Protein AF-A0A948GRE4-F1 (afdb_monomer)

Sequence (139 aa):
MTEAERLQQLFKDINRAKFARDTAFPGGQSMIYQHITGRKPISPECADAYCSGLNITLDQLSPRLAEIATKLANHLPRAYANGGTVTVLQARAPNAIDPVVQQITDAATVMNETGRARLLERAEQLREQYPLRVKNHSN

Mean predicted aligned error: 16.75 Å

Solvent-accessible surface area (backbone atoms only — not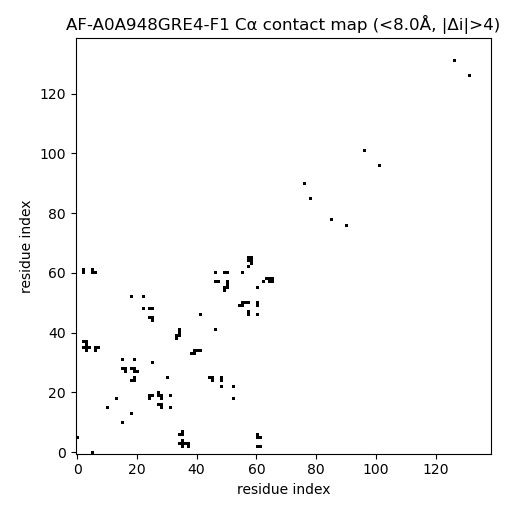 comparable to full-atom values): 8431 Å² total; per-residue (Å²): 136,55,54,23,60,42,46,46,62,70,44,68,89,47,60,53,66,56,49,20,59,78,53,66,30,75,74,33,43,66,40,53,50,32,33,42,69,58,77,41,84,82,46,73,71,50,48,50,42,48,23,68,65,68,72,47,54,55,52,75,55,30,54,68,58,36,53,51,52,56,58,50,54,73,74,44,79,85,73,75,88,63,88,89,66,92,72,87,70,77,85,71,65,100,81,68,75,50,72,67,58,52,52,51,54,52,50,53,50,52,54,51,50,52,51,49,50,53,52,50,53,52,52,50,54,49,47,69,76,51,64,80,79,77,78,77,78,82,127

pLDDT: mean 76.69, std 20.14, range [38.0, 97.25]

Foldseek 3Di:
DDLLVLLCVLCVPPDQQVLCVVLVAVVGSVVSVCSNVVVDPQDPSNLVSCCVSSVHDSCSNPVVVVVVVVVVVVVDDPPPDPPDDPDPDDDDPPPCPDVVNVVVVVVVVVVVVVVVVVVVVVVVVVCVVDVDPPPPPDD

Nearest PDB structures (foldseek):
  3jxc-assembly1_L  TM=8.407E-01  e=8.281E-02  Lederbergvirus P22
  1y7y-assembly1_B  TM=8.493E-01  e=9.848E-02  Aeromonas hydrophila
  3f52-assembly1_A  TM=6.791E-01  e=6.573E-02  Corynebacterium glutamicum
  2icp-assembly1_A  TM=5.982E-01  e=5.856E-02  Escherichia coli CFT073
  2kpj-assembly1_A  TM=6.688E-01  e=3.717E-01  Agathobacter rectalis ATCC 33656

Structure (mmCIF, N/CA/C/O backbone):
data_AF-A0A948GRE4-F1
#
_entry.id   AF-A0A948GRE4-F1
#
loop_
_atom_site.group_PDB
_atom_site.id
_atom_site.type_symbol
_atom_site.label_atom_id
_atom_site.label_alt_id
_atom_site.label_comp_id
_atom_site.label_asym_id
_atom_site.label_entity_id
_atom_site.label_seq_id
_atom_site.pdbx_PDB_ins_code
_atom_site.Cartn_x
_atom_site.Cartn_y
_atom_site.Cartn_z
_atom_site.occupancy
_atom_site.B_iso_or_equiv
_atom_site.auth_seq_id
_atom_site.auth_comp_id
_atom_site.auth_asym_id
_atom_site.auth_atom_id
_atom_site.pdbx_PDB_model_num
ATOM 1 N N . MET A 1 1 ? -2.958 16.760 2.470 1.00 77.00 1 MET A N 1
ATOM 2 C CA . MET A 1 1 ? -3.127 15.564 3.313 1.00 77.00 1 MET A CA 1
ATOM 3 C C . MET A 1 1 ? -1.854 14.733 3.267 1.00 77.00 1 MET A C 1
ATOM 5 O O . MET A 1 1 ? -1.373 14.433 2.173 1.00 77.00 1 MET A O 1
ATOM 9 N N . THR A 1 2 ? -1.282 14.417 4.421 1.00 88.75 2 THR A N 1
ATOM 10 C CA . THR A 1 2 ? -0.057 13.618 4.580 1.00 88.75 2 THR A CA 1
ATOM 11 C C . THR A 1 2 ? -0.363 12.113 4.547 1.00 88.75 2 THR A C 1
ATOM 13 O O . THR A 1 2 ? -1.522 11.702 4.603 1.00 88.75 2 THR A O 1
ATOM 16 N N . GLU A 1 3 ? 0.656 11.262 4.401 1.00 90.06 3 GLU A N 1
ATOM 17 C CA . GLU A 1 3 ? 0.501 9.792 4.471 1.00 90.06 3 GLU A CA 1
ATOM 18 C C . GLU A 1 3 ? 0.003 9.346 5.858 1.00 90.06 3 GLU A C 1
ATOM 20 O O . GLU A 1 3 ? -0.896 8.515 5.964 1.00 90.06 3 GLU A O 1
ATOM 25 N N . ALA A 1 4 ? 0.533 9.962 6.919 1.00 92.88 4 ALA A N 1
ATOM 26 C CA . ALA A 1 4 ? 0.135 9.710 8.301 1.00 92.88 4 ALA A CA 1
ATOM 27 C C . ALA A 1 4 ? -1.354 10.017 8.542 1.00 92.88 4 ALA A C 1
ATOM 29 O O . ALA A 1 4 ? -2.074 9.194 9.105 1.00 92.88 4 ALA A O 1
ATOM 30 N N . GLU A 1 5 ? -1.844 11.156 8.039 1.00 93.06 5 GLU A N 1
ATOM 31 C CA . GLU A 1 5 ? -3.266 11.523 8.106 1.00 93.06 5 GLU A CA 1
ATOM 32 C C . GLU A 1 5 ? -4.156 10.518 7.361 1.00 93.06 5 GLU A C 1
ATOM 34 O O . GLU A 1 5 ? -5.235 10.175 7.846 1.00 93.06 5 GLU A O 1
ATOM 39 N N . ARG A 1 6 ? -3.712 10.014 6.198 1.00 93.69 6 ARG A N 1
ATOM 40 C CA . ARG A 1 6 ? -4.473 9.015 5.419 1.00 93.69 6 ARG A CA 1
ATOM 41 C C . ARG A 1 6 ? -4.582 7.715 6.186 1.00 93.69 6 ARG A C 1
ATOM 43 O O . ARG A 1 6 ? -5.679 7.193 6.357 1.00 93.69 6 ARG A O 1
ATOM 50 N N . LEU A 1 7 ? -3.462 7.239 6.720 1.00 93.56 7 LEU A N 1
ATOM 51 C CA . LEU A 1 7 ? -3.444 6.065 7.583 1.00 93.56 7 LEU A CA 1
ATOM 52 C C . LEU A 1 7 ? -4.324 6.253 8.819 1.00 93.56 7 LEU A C 1
ATOM 54 O O . LEU A 1 7 ? -5.028 5.327 9.206 1.00 93.56 7 LEU A O 1
ATOM 58 N N . GLN A 1 8 ? -4.339 7.440 9.423 1.00 93.81 8 GLN A N 1
ATOM 59 C CA . GLN A 1 8 ? -5.201 7.707 10.570 1.00 93.81 8 GLN A CA 1
ATOM 60 C C . GLN A 1 8 ? -6.691 7.599 10.216 1.00 93.81 8 GLN A C 1
ATOM 62 O O . GLN A 1 8 ? -7.454 7.051 11.010 1.00 93.81 8 GLN A O 1
ATOM 67 N N . GLN A 1 9 ? -7.097 8.065 9.031 1.00 93.62 9 GLN A N 1
ATOM 68 C CA . GLN A 1 9 ? -8.468 7.905 8.536 1.00 93.62 9 GLN A CA 1
ATOM 69 C C . GLN A 1 9 ? -8.801 6.444 8.220 1.00 93.62 9 GLN A C 1
ATOM 71 O O . GLN A 1 9 ? -9.842 5.955 8.651 1.00 93.62 9 GLN A O 1
ATOM 76 N N . LEU A 1 10 ? -7.901 5.730 7.538 1.00 91.81 10 LEU A N 1
ATOM 77 C CA . LEU A 1 10 ? -8.077 4.314 7.199 1.00 91.81 10 LEU A CA 1
ATOM 78 C C . LEU A 1 10 ? -8.195 3.432 8.453 1.00 91.81 10 LEU A C 1
ATOM 80 O O . LEU A 1 10 ? -8.982 2.494 8.481 1.00 91.81 10 LEU A O 1
ATOM 84 N N . PHE A 1 11 ? -7.453 3.756 9.516 1.00 93.38 11 PHE A N 1
ATOM 85 C CA . PHE A 1 11 ? -7.454 3.015 10.781 1.00 93.38 11 PHE A CA 1
ATOM 86 C C . PHE A 1 11 ? -8.442 3.547 11.828 1.00 93.38 11 PHE A C 1
ATOM 88 O O . PHE A 1 11 ? -8.314 3.192 13.003 1.00 93.38 11 PHE A O 1
ATOM 95 N N . LYS A 1 12 ? -9.414 4.386 11.447 1.00 91.50 12 LYS A N 1
ATOM 96 C CA . LYS A 1 12 ? -10.401 4.932 12.392 1.00 91.50 12 LYS A CA 1
ATOM 97 C C . LYS A 1 12 ? -11.229 3.828 13.058 1.00 91.50 12 LYS A C 1
ATOM 99 O O . LYS A 1 12 ? -11.359 3.830 14.278 1.00 91.50 12 LYS A O 1
ATOM 104 N N . ASP A 1 13 ? -11.685 2.860 12.266 1.00 91.12 13 ASP A N 1
ATOM 105 C CA . ASP A 1 13 ? -12.586 1.787 12.711 1.00 91.12 13 ASP A CA 1
ATOM 106 C C . ASP A 1 13 ? -11.906 0.402 12.721 1.00 91.12 13 ASP A C 1
ATOM 108 O O . ASP A 1 13 ? -12.551 -0.633 12.884 1.00 91.12 13 ASP A O 1
ATOM 112 N N . ILE A 1 14 ? -10.576 0.365 12.567 1.00 93.00 14 ILE A N 1
ATOM 113 C CA . ILE A 1 14 ? -9.796 -0.873 12.455 1.00 93.00 14 ILE A CA 1
ATOM 114 C C . ILE A 1 14 ? -8.943 -1.080 13.704 1.00 93.00 14 ILE A C 1
ATOM 116 O O . ILE A 1 14 ? -8.103 -0.253 14.073 1.00 93.00 14 ILE A O 1
ATOM 120 N N . ASN A 1 15 ? -9.083 -2.251 14.330 1.00 94.69 15 ASN A N 1
ATOM 121 C CA . ASN A 1 15 ? -8.202 -2.647 15.423 1.00 94.69 15 ASN A CA 1
ATOM 122 C C . ASN A 1 15 ? -6.793 -2.954 14.888 1.00 94.69 15 ASN A C 1
ATOM 124 O O . ASN A 1 15 ? -6.549 -3.999 14.286 1.00 94.69 15 ASN A O 1
ATOM 128 N N . ARG A 1 16 ? -5.848 -2.056 15.176 1.00 94.12 16 ARG A N 1
ATOM 129 C CA . ARG A 1 16 ? -4.450 -2.126 14.714 1.00 94.12 16 ARG A CA 1
ATOM 130 C C . ARG A 1 16 ? -3.734 -3.411 15.138 1.00 94.12 16 ARG A C 1
ATOM 132 O O . ARG A 1 16 ? -2.937 -3.939 14.374 1.00 94.12 16 ARG A O 1
ATOM 139 N N . ALA A 1 17 ? -4.000 -3.913 16.346 1.00 95.19 17 ALA A N 1
ATOM 140 C CA . ALA A 1 17 ? -3.353 -5.117 16.872 1.00 95.19 17 ALA A CA 1
ATOM 141 C C . ALA A 1 17 ? -3.915 -6.398 16.248 1.00 95.19 17 ALA A C 1
ATOM 143 O O . ALA A 1 17 ? -3.191 -7.377 16.082 1.00 95.19 17 ALA A O 1
ATOM 144 N N . LYS A 1 18 ? -5.208 -6.402 15.909 1.00 96.38 18 LYS A N 1
ATOM 145 C CA . LYS A 1 18 ? -5.816 -7.475 15.118 1.00 96.38 18 LYS A CA 1
ATOM 146 C C . LYS A 1 18 ? -5.268 -7.449 13.692 1.00 96.38 18 LYS A C 1
ATOM 148 O O . LYS A 1 18 ? -4.706 -8.443 13.261 1.00 96.38 18 LYS A O 1
ATOM 153 N N . PHE A 1 19 ? -5.316 -6.289 13.037 1.00 96.62 19 PHE A N 1
ATOM 154 C CA . PHE A 1 19 ? -4.787 -6.099 11.687 1.00 96.62 19 PHE A CA 1
ATOM 155 C C . PHE A 1 19 ? -3.335 -6.574 11.569 1.00 96.62 19 PHE A C 1
ATOM 157 O O . PHE A 1 19 ? -3.026 -7.398 10.720 1.00 96.62 19 PHE A O 1
ATOM 164 N N . ALA A 1 20 ? -2.464 -6.139 12.486 1.00 96.88 20 ALA A N 1
ATOM 165 C CA . ALA A 1 20 ? -1.058 -6.526 12.467 1.00 96.88 20 ALA A CA 1
ATOM 166 C C . ALA A 1 20 ? -0.831 -8.044 12.556 1.00 96.88 20 ALA A C 1
ATOM 168 O O . ALA A 1 20 ? 0.136 -8.546 11.991 1.00 96.88 20 ALA A O 1
ATOM 169 N N . ARG A 1 21 ? -1.692 -8.768 13.280 1.00 95.81 21 ARG A N 1
ATOM 170 C CA . ARG A 1 21 ? -1.613 -10.230 13.392 1.00 95.81 21 ARG A CA 1
ATOM 171 C C . ARG A 1 21 ? -2.156 -10.908 12.142 1.00 95.81 21 ARG A C 1
ATOM 173 O O . ARG A 1 21 ? -1.490 -11.787 11.612 1.00 95.81 21 ARG A O 1
ATOM 180 N N . ASP A 1 22 ? -3.317 -10.467 11.669 1.00 95.25 22 ASP A N 1
ATOM 181 C CA . ASP A 1 22 ? -3.999 -11.063 10.519 1.00 95.25 22 ASP A CA 1
ATOM 182 C C . ASP A 1 22 ? -3.179 -10.930 9.230 1.00 95.25 22 ASP A C 1
ATOM 184 O O . ASP A 1 22 ? -3.158 -11.847 8.416 1.00 95.25 22 ASP A O 1
ATOM 188 N N . THR A 1 23 ? -2.471 -9.812 9.056 1.00 94.19 23 THR A N 1
ATOM 189 C CA . THR A 1 23 ? -1.645 -9.555 7.867 1.00 94.19 23 THR A CA 1
ATOM 190 C C . THR A 1 23 ? -0.169 -9.890 8.077 1.00 94.19 23 THR A C 1
ATOM 192 O O . THR A 1 23 ? 0.645 -9.529 7.232 1.00 94.19 23 THR A O 1
ATOM 195 N N . ALA A 1 24 ? 0.202 -10.474 9.227 1.00 93.81 24 ALA A N 1
ATOM 196 C CA . ALA A 1 24 ? 1.595 -10.667 9.645 1.00 93.81 24 ALA A CA 1
ATOM 197 C C . ALA A 1 24 ? 2.465 -9.408 9.409 1.00 93.81 24 ALA A C 1
ATOM 199 O O . ALA A 1 24 ? 3.546 -9.468 8.824 1.00 93.81 24 ALA A O 1
ATOM 200 N N . PHE A 1 25 ? 1.953 -8.242 9.821 1.00 96.25 25 PHE A N 1
ATOM 201 C CA . PHE A 1 25 ? 2.491 -6.940 9.427 1.00 96.25 25 PHE A CA 1
ATOM 202 C C . PHE A 1 25 ? 3.962 -6.769 9.859 1.00 96.25 25 PHE A C 1
ATOM 204 O O . PHE A 1 25 ? 4.271 -6.998 11.036 1.00 96.25 25 PHE A O 1
ATOM 211 N N . PRO A 1 26 ? 4.869 -6.304 8.975 1.00 95.44 26 PRO A N 1
ATOM 212 C CA . PRO A 1 26 ? 6.280 -6.113 9.311 1.00 95.44 26 PRO A CA 1
ATOM 213 C C . PRO A 1 26 ? 6.479 -5.173 10.511 1.00 95.44 26 PRO A C 1
ATOM 215 O O . PRO A 1 26 ? 6.064 -4.015 10.501 1.00 95.44 26 PRO A O 1
ATOM 218 N N . GLY A 1 27 ? 7.111 -5.669 11.579 1.00 94.44 27 GLY A N 1
ATOM 219 C CA . GLY A 1 27 ? 7.293 -4.913 12.830 1.00 94.44 27 GLY A CA 1
ATOM 220 C C . GLY A 1 27 ? 6.023 -4.763 13.686 1.00 94.44 27 GLY A C 1
ATOM 221 O O . GLY A 1 27 ? 6.030 -4.035 14.683 1.00 94.44 27 GLY A O 1
ATOM 222 N N . GLY A 1 28 ? 4.942 -5.453 13.320 1.00 96.06 28 GLY A N 1
ATOM 223 C CA . GLY A 1 28 ? 3.707 -5.564 14.086 1.00 96.06 28 GLY A CA 1
ATOM 224 C C . GLY A 1 28 ? 2.976 -4.239 14.309 1.00 96.06 28 GLY A C 1
ATOM 225 O O . GLY A 1 28 ? 3.139 -3.252 13.590 1.00 96.06 28 GLY A O 1
ATOM 226 N N . GLN A 1 29 ? 2.148 -4.208 15.355 1.00 96.12 29 GLN A N 1
ATOM 227 C CA . GLN A 1 29 ? 1.299 -3.056 15.669 1.00 96.12 29 GLN A CA 1
ATOM 228 C C . GLN A 1 29 ? 2.101 -1.792 16.028 1.00 96.12 29 GLN A C 1
ATOM 230 O O . GLN A 1 29 ? 1.659 -0.682 15.718 1.00 96.12 29 GLN A O 1
ATOM 235 N N . SER A 1 30 ? 3.291 -1.946 16.614 1.00 96.44 30 SER A N 1
ATOM 236 C CA . SER A 1 30 ? 4.199 -0.833 16.912 1.00 96.44 30 SER A CA 1
ATOM 237 C C . SER A 1 30 ? 4.632 -0.092 15.648 1.00 96.44 30 SER A C 1
ATOM 239 O O . SER A 1 30 ? 4.693 1.137 15.656 1.00 96.44 30 SER A O 1
ATOM 241 N N . MET A 1 31 ? 4.884 -0.812 14.550 1.00 97.25 31 MET A N 1
ATOM 242 C CA . MET A 1 31 ? 5.238 -0.194 13.271 1.00 97.25 31 MET A CA 1
ATOM 243 C C . MET A 1 31 ? 4.069 0.613 12.698 1.00 97.25 31 MET A C 1
ATOM 245 O O . MET A 1 31 ? 4.244 1.756 12.281 1.00 97.25 31 MET A O 1
ATOM 249 N N . ILE A 1 32 ? 2.850 0.071 12.784 1.00 96.38 32 ILE A N 1
ATOM 250 C CA . ILE A 1 32 ? 1.633 0.776 12.359 1.00 96.38 32 ILE A CA 1
ATOM 251 C C . ILE A 1 32 ? 1.463 2.089 13.127 1.00 96.38 32 ILE A C 1
ATOM 253 O O . ILE A 1 32 ? 1.152 3.122 12.536 1.00 96.38 32 ILE A O 1
ATOM 257 N N . TYR A 1 33 ? 1.709 2.079 14.438 1.00 95.69 33 TYR A N 1
ATOM 258 C CA . TYR A 1 33 ? 1.674 3.295 15.247 1.00 95.69 33 TYR A CA 1
ATOM 259 C C . TYR A 1 33 ? 2.720 4.329 14.801 1.00 95.69 33 TYR A C 1
ATOM 261 O O . TYR A 1 33 ? 2.405 5.517 14.713 1.00 95.69 33 TYR A O 1
ATOM 269 N N . GLN A 1 34 ? 3.945 3.900 14.484 1.00 96.94 34 GLN A N 1
ATOM 270 C CA . GLN A 1 34 ? 4.998 4.798 13.996 1.00 96.94 34 GLN A CA 1
ATOM 271 C C . GLN A 1 34 ? 4.630 5.455 12.660 1.00 96.94 34 GLN A C 1
ATOM 273 O O . GLN A 1 34 ? 4.875 6.649 12.500 1.00 96.94 34 GLN A O 1
ATOM 278 N N . HIS A 1 35 ? 3.998 4.717 11.742 1.00 96.38 35 HIS A N 1
ATOM 279 C CA . HIS A 1 35 ? 3.523 5.271 10.471 1.00 96.38 35 HIS A CA 1
ATOM 280 C C . HIS A 1 35 ? 2.351 6.246 10.663 1.00 96.38 35 HIS A C 1
ATOM 282 O O . HIS A 1 35 ? 2.380 7.345 10.116 1.00 96.38 35 HIS A O 1
ATOM 288 N N . ILE A 1 36 ? 1.355 5.895 11.491 1.00 95.00 36 ILE A N 1
ATOM 289 C CA . ILE A 1 36 ? 0.199 6.768 11.790 1.00 95.00 36 ILE A CA 1
ATOM 290 C C . ILE A 1 36 ? 0.640 8.072 12.465 1.00 95.00 36 ILE A C 1
ATOM 292 O O . ILE A 1 36 ? 0.060 9.122 12.222 1.00 95.00 36 ILE A O 1
ATOM 296 N N . THR A 1 37 ? 1.664 8.021 13.318 1.00 94.50 37 THR A N 1
ATOM 297 C CA . THR A 1 37 ? 2.207 9.214 13.990 1.00 94.50 37 THR A CA 1
ATOM 298 C C . THR A 1 37 ? 3.260 9.953 13.164 1.00 94.50 37 THR A C 1
ATOM 300 O O . THR A 1 37 ? 3.800 10.952 13.634 1.00 94.50 37 THR A O 1
ATOM 303 N N . GLY A 1 38 ? 3.582 9.472 11.957 1.00 93.19 38 GLY A N 1
ATOM 304 C CA . GLY A 1 38 ? 4.572 10.086 11.069 1.00 93.19 38 GLY A CA 1
ATOM 305 C C . GLY A 1 38 ? 6.016 10.031 11.578 1.00 93.19 38 GLY A C 1
ATOM 306 O O . GLY A 1 38 ? 6.870 10.743 11.061 1.00 93.19 38 GLY A O 1
ATOM 307 N N . ARG A 1 39 ? 6.318 9.200 12.586 1.00 93.50 39 ARG A N 1
ATOM 308 C CA . ARG A 1 39 ? 7.671 9.070 13.163 1.00 93.50 39 ARG A CA 1
ATOM 309 C C . ARG A 1 39 ? 8.631 8.315 12.253 1.00 93.50 39 ARG A C 1
ATOM 311 O O . ARG A 1 39 ? 9.840 8.503 12.349 1.00 93.50 39 ARG A O 1
ATOM 318 N N . LYS A 1 40 ? 8.095 7.433 11.410 1.00 93.94 40 LYS A N 1
ATOM 319 C CA . LYS A 1 40 ? 8.864 6.635 10.458 1.00 93.94 40 LYS A CA 1
ATOM 320 C C . LYS A 1 40 ? 8.169 6.652 9.095 1.00 93.94 40 LYS A C 1
ATOM 322 O O . LYS A 1 40 ? 6.941 6.550 9.063 1.00 93.94 40 LYS A O 1
ATOM 327 N N . PRO A 1 41 ? 8.913 6.781 7.984 1.00 93.12 41 PRO A N 1
ATOM 328 C CA . PRO A 1 41 ? 8.335 6.644 6.653 1.00 93.12 41 PRO A CA 1
ATOM 329 C C . PRO A 1 41 ? 7.903 5.197 6.384 1.00 93.12 41 PRO A C 1
ATOM 331 O O . PRO A 1 41 ? 8.495 4.255 6.914 1.00 93.12 41 PRO A O 1
ATOM 334 N N . ILE A 1 42 ? 6.894 5.034 5.527 1.00 95.00 42 ILE A N 1
ATOM 335 C CA . ILE A 1 42 ? 6.383 3.727 5.100 1.00 95.00 42 ILE A CA 1
ATOM 336 C C . ILE A 1 42 ? 7.406 3.073 4.159 1.00 95.00 42 ILE A C 1
ATOM 338 O O . ILE A 1 42 ? 7.789 3.670 3.150 1.00 95.00 42 ILE A O 1
ATOM 342 N N . SER A 1 43 ? 7.844 1.853 4.484 1.00 94.12 43 SER A N 1
ATOM 343 C CA . SER A 1 43 ? 8.696 1.042 3.602 1.00 94.12 43 SER A CA 1
ATOM 344 C C . SER A 1 43 ? 7.871 0.314 2.528 1.00 94.12 43 SER A C 1
ATOM 346 O O . SER A 1 43 ? 6.665 0.138 2.720 1.00 94.12 43 SER A O 1
ATOM 348 N N . PRO A 1 44 ? 8.478 -0.149 1.419 1.00 93.31 44 PRO A N 1
ATOM 349 C CA . PRO A 1 44 ? 7.768 -0.896 0.377 1.00 93.31 44 PRO A CA 1
ATOM 350 C C . PRO A 1 44 ? 7.040 -2.144 0.899 1.00 93.31 44 PRO A C 1
ATOM 352 O O . PRO A 1 44 ? 5.897 -2.386 0.529 1.00 93.31 44 PRO A O 1
ATOM 355 N N . GLU A 1 45 ? 7.654 -2.890 1.817 1.00 94.25 45 GLU A N 1
ATOM 356 C CA . GLU A 1 45 ? 7.071 -4.101 2.414 1.00 94.25 45 GLU A CA 1
ATOM 357 C C . GLU A 1 45 ? 5.860 -3.757 3.288 1.00 94.25 45 GLU A C 1
ATOM 359 O O . GLU A 1 45 ? 4.845 -4.450 3.287 1.00 94.25 45 GLU A O 1
ATOM 364 N N . CYS A 1 46 ? 5.946 -2.646 4.024 1.00 96.38 46 CYS A N 1
ATOM 365 C CA . CYS A 1 46 ? 4.826 -2.146 4.813 1.00 96.38 46 CYS A CA 1
ATOM 366 C C . CYS A 1 46 ? 3.698 -1.621 3.915 1.00 96.38 46 CYS A C 1
ATOM 368 O O . CYS A 1 46 ? 2.527 -1.796 4.243 1.00 96.38 46 CYS A O 1
ATOM 370 N N . ALA A 1 47 ? 4.040 -0.973 2.798 1.00 95.44 47 ALA A N 1
ATOM 371 C CA . ALA A 1 47 ? 3.071 -0.484 1.826 1.00 95.44 47 ALA A CA 1
ATOM 372 C C . ALA A 1 47 ? 2.284 -1.638 1.194 1.00 95.44 47 ALA A C 1
ATOM 374 O O . ALA A 1 47 ? 1.059 -1.555 1.128 1.00 95.44 47 ALA A O 1
ATOM 375 N N . ASP A 1 48 ? 2.959 -2.722 0.809 1.00 95.19 48 ASP A N 1
ATOM 376 C CA . ASP A 1 48 ? 2.319 -3.935 0.293 1.00 95.19 48 ASP A CA 1
ATOM 377 C C . ASP A 1 48 ? 1.366 -4.562 1.323 1.00 95.19 48 ASP A C 1
ATOM 379 O O . ASP A 1 48 ? 0.196 -4.810 1.026 1.00 95.19 48 ASP A O 1
ATOM 383 N N . ALA A 1 49 ? 1.812 -4.701 2.577 1.00 96.06 49 ALA A N 1
ATOM 384 C CA . ALA A 1 49 ? 0.975 -5.220 3.658 1.00 96.06 49 ALA A CA 1
ATOM 385 C C . ALA A 1 49 ? -0.270 -4.350 3.922 1.00 96.06 49 ALA A C 1
ATOM 387 O O . ALA A 1 49 ? -1.347 -4.880 4.195 1.00 96.06 49 ALA A O 1
ATOM 388 N N . TYR A 1 50 ? -0.158 -3.020 3.819 1.00 96.62 50 TYR A N 1
ATOM 389 C CA . TYR A 1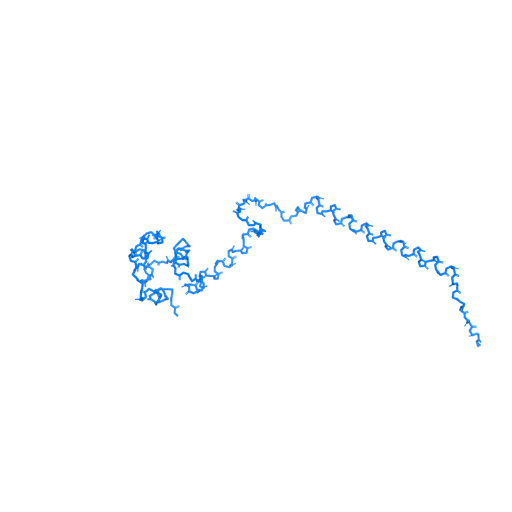 50 ? -1.320 -2.133 3.911 1.00 96.62 50 TYR A CA 1
ATOM 390 C C . TYR A 1 50 ? -2.269 -2.293 2.727 1.00 96.62 50 TYR A C 1
ATOM 392 O O . TYR A 1 50 ? -3.472 -2.402 2.950 1.00 96.62 50 TYR A O 1
ATOM 400 N N . CYS A 1 51 ? -1.754 -2.311 1.497 1.00 95.62 51 CYS A N 1
ATOM 401 C CA . CYS A 1 51 ? -2.581 -2.435 0.296 1.00 95.62 51 CYS A CA 1
ATOM 402 C C . CYS A 1 51 ? -3.341 -3.764 0.297 1.00 95.62 51 CYS A C 1
ATOM 404 O O . CYS A 1 51 ? -4.563 -3.777 0.161 1.00 95.62 51 CYS A O 1
ATOM 406 N N . SER A 1 52 ? -2.630 -4.861 0.557 1.00 94.19 52 SER A N 1
ATOM 407 C CA . SER A 1 52 ? -3.198 -6.207 0.629 1.00 94.19 52 SER A CA 1
ATOM 408 C C . SER A 1 52 ? -4.158 -6.368 1.810 1.00 94.19 52 SER A C 1
ATOM 410 O O . SER A 1 52 ? -5.246 -6.915 1.656 1.00 94.19 52 SER A O 1
ATOM 412 N N . GLY A 1 53 ? -3.797 -5.861 2.993 1.00 94.19 53 GLY A N 1
ATOM 413 C CA . GLY A 1 53 ? -4.597 -6.024 4.208 1.00 94.19 53 GLY A CA 1
ATOM 414 C C . GLY A 1 53 ? -5.848 -5.147 4.272 1.00 94.19 53 GLY A C 1
ATOM 415 O O . GLY A 1 53 ? -6.856 -5.558 4.843 1.00 94.19 53 GLY A O 1
ATOM 416 N N . LEU A 1 54 ? -5.792 -3.931 3.724 1.00 93.88 54 LEU A N 1
ATOM 417 C CA . LEU A 1 54 ? -6.922 -2.993 3.694 1.00 93.88 54 LEU A CA 1
ATOM 418 C C . LEU A 1 54 ? -7.719 -3.076 2.388 1.00 93.88 54 LEU A C 1
ATOM 420 O O . LEU A 1 54 ? -8.754 -2.423 2.278 1.00 93.88 54 LEU A O 1
ATOM 424 N N . ASN A 1 55 ? -7.249 -3.867 1.419 1.00 94.25 55 ASN A N 1
ATOM 425 C CA . ASN A 1 55 ? -7.805 -3.960 0.073 1.00 94.25 55 ASN A CA 1
ATOM 426 C C . ASN A 1 55 ? -7.926 -2.581 -0.606 1.00 94.25 55 ASN A C 1
ATOM 428 O O . ASN A 1 55 ? -8.976 -2.20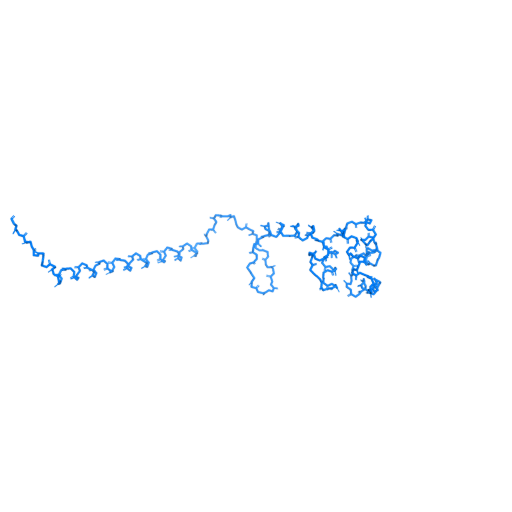9 -1.132 1.00 94.25 55 ASN A O 1
ATOM 432 N N . ILE A 1 56 ? -6.840 -1.809 -0.545 1.00 94.44 56 ILE A N 1
ATOM 433 C CA . ILE A 1 56 ? -6.725 -0.470 -1.137 1.00 94.44 56 ILE A CA 1
ATOM 434 C C . ILE A 1 56 ? -5.574 -0.426 -2.136 1.00 94.44 56 ILE A C 1
ATOM 436 O O . ILE A 1 56 ? -4.654 -1.243 -2.088 1.00 94.44 56 ILE A O 1
ATOM 440 N N . THR A 1 57 ? -5.591 0.563 -3.023 1.00 94.25 57 THR A N 1
ATOM 441 C CA . THR A 1 57 ? -4.481 0.798 -3.950 1.00 94.25 57 THR A CA 1
ATOM 442 C C . THR A 1 57 ? -3.366 1.621 -3.304 1.00 94.25 57 THR A C 1
ATOM 444 O O . THR A 1 57 ? -3.584 2.383 -2.356 1.00 94.25 57 THR A O 1
ATOM 447 N N . LEU A 1 58 ? -2.153 1.517 -3.859 1.00 93.88 58 LEU A N 1
ATOM 448 C CA . LEU A 1 58 ? -1.000 2.276 -3.368 1.00 93.88 58 LEU A CA 1
ATOM 449 C C . LEU A 1 58 ? -1.215 3.795 -3.456 1.00 93.88 58 LEU A C 1
ATOM 451 O O . LEU A 1 58 ? -0.726 4.519 -2.598 1.00 93.88 58 LEU A O 1
ATOM 455 N N . ASP A 1 59 ? -1.984 4.274 -4.437 1.00 94.19 59 ASP A N 1
ATOM 456 C CA . ASP A 1 59 ? -2.334 5.694 -4.580 1.00 94.19 59 ASP A CA 1
ATOM 457 C C . ASP A 1 59 ? -3.235 6.193 -3.437 1.00 94.19 59 ASP A C 1
ATOM 459 O O . ASP A 1 59 ? -3.024 7.278 -2.890 1.00 94.19 59 ASP A O 1
ATOM 463 N N . GLN A 1 60 ? -4.179 5.356 -2.989 1.00 92.75 60 GLN A N 1
ATOM 464 C CA . GLN A 1 60 ? -5.035 5.657 -1.837 1.00 92.75 60 GLN A CA 1
ATOM 465 C C . GLN A 1 60 ? -4.243 5.714 -0.525 1.00 92.75 60 GLN A C 1
ATOM 467 O O . GLN A 1 60 ? -4.572 6.509 0.357 1.00 92.75 60 GLN A O 1
ATOM 472 N N . LEU A 1 61 ? -3.191 4.899 -0.392 1.00 94.19 61 LEU A N 1
ATOM 473 C CA . LEU A 1 61 ? -2.281 4.938 0.753 1.00 94.19 61 LEU A CA 1
ATOM 474 C C . LEU A 1 61 ? -1.338 6.151 0.682 1.00 94.19 61 LEU A C 1
ATOM 476 O O . LEU A 1 61 ? -1.226 6.930 1.633 1.00 94.19 61 LEU A O 1
ATOM 480 N N . SER A 1 62 ? -0.638 6.293 -0.442 1.00 93.69 62 SER A N 1
ATOM 481 C CA . SER A 1 62 ? 0.400 7.289 -0.675 1.00 93.69 62 SER A CA 1
ATOM 482 C C . SER A 1 62 ? 0.572 7.574 -2.173 1.00 93.69 62 SER A C 1
ATOM 484 O O . SER A 1 62 ? 1.262 6.825 -2.875 1.00 93.69 62 SER A O 1
ATOM 486 N N . PRO A 1 63 ? 0.068 8.724 -2.657 1.00 93.19 63 PRO A N 1
ATOM 487 C CA . PRO A 1 63 ? 0.276 9.144 -4.043 1.00 93.19 63 PRO A CA 1
ATOM 488 C C . PRO A 1 63 ? 1.763 9.258 -4.412 1.00 93.19 63 PRO A C 1
ATOM 490 O O . PRO A 1 63 ? 2.178 8.923 -5.518 1.00 93.19 63 PRO A O 1
ATOM 493 N N . ARG A 1 64 ? 2.604 9.667 -3.450 1.00 92.88 64 ARG A N 1
ATOM 494 C CA . ARG A 1 64 ? 4.056 9.779 -3.641 1.00 92.88 64 ARG A CA 1
ATOM 495 C C . ARG A 1 64 ? 4.699 8.413 -3.887 1.00 92.88 64 ARG A C 1
ATOM 497 O O . ARG A 1 64 ? 5.540 8.288 -4.775 1.00 92.88 64 ARG A O 1
ATOM 504 N N . LEU A 1 65 ? 4.339 7.394 -3.102 1.00 93.31 65 LEU A N 1
ATOM 505 C CA . LEU A 1 65 ? 4.857 6.039 -3.312 1.00 93.31 65 LEU A CA 1
ATOM 506 C C . LEU A 1 65 ? 4.327 5.438 -4.615 1.00 93.31 65 LEU A C 1
ATOM 508 O O . LEU A 1 65 ? 5.092 4.770 -5.305 1.00 93.31 65 LEU A O 1
ATOM 512 N N . ALA A 1 66 ? 3.076 5.718 -4.989 1.00 93.69 66 ALA A N 1
ATOM 513 C CA . ALA A 1 66 ? 2.511 5.287 -6.267 1.00 93.69 66 ALA A CA 1
ATOM 514 C C . ALA A 1 66 ? 3.274 5.876 -7.467 1.00 93.69 66 ALA A C 1
ATOM 516 O O . ALA A 1 66 ? 3.610 5.152 -8.408 1.00 93.69 66 ALA A O 1
ATOM 517 N N . GLU A 1 67 ? 3.630 7.161 -7.415 1.00 93.50 67 GLU A N 1
ATOM 518 C CA . GLU A 1 67 ? 4.434 7.805 -8.456 1.00 93.50 67 GLU A CA 1
ATOM 519 C C . GLU A 1 67 ? 5.836 7.184 -8.554 1.00 93.50 67 GLU A C 1
ATOM 521 O O . GLU A 1 67 ? 6.314 6.880 -9.649 1.00 93.50 67 GLU A O 1
ATOM 526 N N . ILE A 1 68 ? 6.490 6.948 -7.413 1.00 92.31 68 ILE A N 1
ATOM 527 C CA . ILE A 1 68 ? 7.811 6.306 -7.369 1.00 92.31 68 ILE A CA 1
ATOM 528 C C . ILE A 1 68 ? 7.733 4.882 -7.923 1.00 92.31 68 ILE A C 1
ATOM 530 O O . ILE A 1 68 ? 8.554 4.518 -8.759 1.00 92.31 68 ILE A O 1
ATOM 534 N N . ALA A 1 69 ? 6.738 4.096 -7.512 1.00 92.38 69 ALA A N 1
ATOM 535 C CA . ALA A 1 69 ? 6.533 2.738 -8.004 1.00 92.38 69 ALA A CA 1
ATOM 536 C C . ALA A 1 69 ? 6.310 2.719 -9.523 1.00 92.38 69 ALA A C 1
ATOM 538 O O . ALA A 1 69 ? 6.916 1.911 -10.220 1.00 92.38 69 ALA A O 1
ATOM 539 N N . THR A 1 70 ? 5.522 3.659 -10.050 1.00 90.19 70 THR A N 1
ATOM 540 C CA . THR A 1 70 ? 5.288 3.805 -11.496 1.00 90.19 70 THR A CA 1
ATOM 541 C C . THR A 1 70 ? 6.581 4.131 -12.243 1.00 90.19 70 THR A C 1
ATOM 543 O O . THR A 1 70 ? 6.871 3.535 -13.279 1.00 90.19 70 THR A O 1
ATOM 546 N N . LYS A 1 71 ? 7.407 5.039 -11.706 1.00 91.50 71 LYS A N 1
ATOM 547 C CA . LYS A 1 71 ? 8.719 5.361 -12.289 1.00 91.50 71 LYS A CA 1
ATOM 548 C C . LYS A 1 71 ? 9.656 4.156 -12.260 1.00 91.50 71 LYS A C 1
ATOM 550 O O . LYS A 1 71 ? 10.292 3.866 -13.267 1.00 91.50 71 LYS A O 1
ATOM 555 N N . LEU A 1 72 ? 9.713 3.434 -11.140 1.00 88.19 72 LEU A N 1
ATOM 556 C CA . LEU A 1 72 ? 10.537 2.233 -10.995 1.00 88.19 72 LEU A CA 1
ATOM 557 C C . LEU A 1 72 ? 10.084 1.108 -11.929 1.00 88.19 72 LEU A C 1
ATOM 559 O O . LEU A 1 72 ? 10.932 0.425 -12.495 1.00 88.19 72 LEU A O 1
ATOM 563 N N . ALA A 1 73 ? 8.778 0.955 -12.155 1.00 86.25 73 ALA A N 1
ATOM 564 C CA . ALA A 1 73 ? 8.234 -0.047 -13.067 1.00 86.25 73 ALA A CA 1
ATOM 565 C C . ALA A 1 73 ? 8.754 0.115 -14.507 1.00 86.25 73 ALA A C 1
ATOM 567 O O . ALA A 1 73 ? 8.960 -0.884 -15.190 1.00 86.25 73 ALA A O 1
ATOM 568 N N . ASN A 1 74 ? 9.056 1.343 -14.949 1.00 86.62 74 ASN A N 1
ATOM 569 C CA . ASN A 1 74 ? 9.662 1.590 -16.265 1.00 86.62 74 ASN A CA 1
ATOM 570 C C . ASN A 1 74 ? 11.097 1.052 -16.390 1.00 86.62 74 ASN A C 1
ATOM 572 O O . ASN A 1 74 ? 11.583 0.861 -17.502 1.00 86.62 74 ASN A O 1
ATOM 576 N N . HIS A 1 75 ? 11.777 0.827 -15.264 1.00 85.12 75 HIS A N 1
ATOM 577 C CA . HIS A 1 75 ? 13.124 0.258 -15.210 1.00 85.12 75 HIS A CA 1
ATOM 578 C C . HIS A 1 75 ? 13.125 -1.255 -14.980 1.00 85.12 75 HIS A C 1
ATOM 580 O O . HIS A 1 75 ? 14.190 -1.873 -14.990 1.00 85.12 75 HIS A O 1
ATOM 586 N N . LEU A 1 76 ? 11.956 -1.863 -14.774 1.00 79.69 76 LEU A N 1
ATOM 587 C CA . LEU A 1 76 ? 11.833 -3.310 -14.714 1.00 79.69 76 LEU A CA 1
ATOM 588 C C . LEU A 1 76 ? 11.754 -3.869 -16.139 1.00 79.69 76 LEU A C 1
ATOM 590 O O . LEU A 1 76 ? 11.138 -3.250 -17.014 1.00 79.69 76 LEU A O 1
ATOM 594 N N . PRO A 1 77 ? 12.351 -5.045 -16.404 1.00 78.12 77 PRO A N 1
ATOM 595 C CA . PRO A 1 77 ? 12.091 -5.741 -17.652 1.00 78.12 77 PRO A CA 1
ATOM 596 C C . PRO A 1 77 ? 10.578 -5.927 -17.776 1.00 78.12 77 PRO A C 1
ATOM 598 O O . PRO A 1 77 ? 9.927 -6.381 -16.832 1.00 78.12 77 PRO A O 1
ATOM 601 N N . ARG A 1 78 ? 10.008 -5.544 -18.925 1.00 65.56 78 ARG A N 1
ATOM 602 C CA . ARG A 1 78 ? 8.595 -5.783 -19.235 1.00 65.56 78 ARG A CA 1
ATOM 603 C C . ARG A 1 78 ? 8.373 -7.290 -19.214 1.00 65.56 78 ARG A C 1
ATOM 605 O O . ARG A 1 78 ? 8.666 -7.982 -20.184 1.00 65.56 78 ARG A O 1
ATOM 612 N N . ALA A 1 79 ? 7.921 -7.802 -18.075 1.00 56.62 79 ALA A N 1
ATOM 613 C CA . ALA A 1 79 ? 7.542 -9.190 -17.952 1.00 56.62 79 ALA A CA 1
ATOM 614 C C . ALA A 1 79 ? 6.333 -9.394 -18.868 1.00 56.62 79 ALA A C 1
ATOM 616 O O . ALA A 1 79 ? 5.272 -8.806 -18.651 1.00 56.62 79 ALA A O 1
ATOM 617 N N . TYR A 1 80 ? 6.503 -10.183 -19.926 1.00 44.69 80 TYR A N 1
ATOM 618 C CA . TYR A 1 80 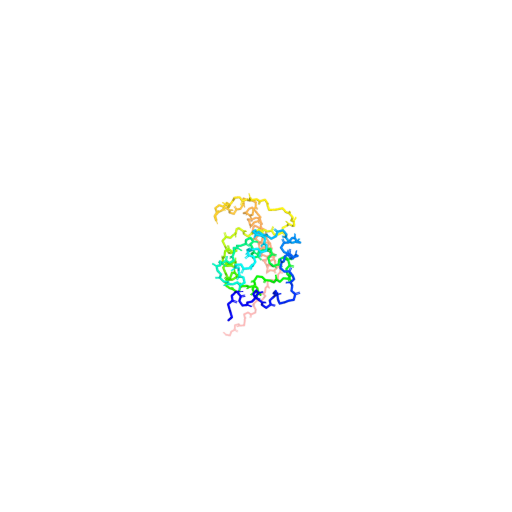? 5.370 -10.676 -20.690 1.00 44.69 80 TYR A CA 1
ATOM 619 C C . TYR A 1 80 ? 4.550 -11.547 -19.743 1.00 44.69 80 TYR A C 1
ATOM 621 O O . TYR A 1 80 ? 5.031 -12.565 -19.246 1.00 44.69 80 TYR A O 1
ATOM 629 N N . ALA A 1 81 ? 3.338 -11.095 -19.438 1.00 40.12 81 ALA A N 1
ATOM 630 C CA . ALA A 1 81 ? 2.405 -11.813 -18.594 1.00 40.12 81 ALA A CA 1
ATOM 631 C C . ALA A 1 81 ? 1.956 -13.096 -19.307 1.00 40.12 81 ALA A C 1
ATOM 633 O O . ALA A 1 81 ? 0.951 -13.110 -20.006 1.00 40.12 81 ALA A O 1
ATOM 634 N N . ASN A 1 82 ? 2.700 -14.180 -19.112 1.00 44.38 82 ASN A N 1
ATOM 635 C CA . ASN A 1 82 ? 2.151 -15.525 -19.153 1.00 44.38 82 ASN A CA 1
ATOM 636 C C . ASN A 1 82 ? 2.096 -15.987 -17.701 1.00 44.38 82 ASN A C 1
ATOM 638 O O . ASN A 1 82 ? 3.111 -15.993 -17.006 1.00 44.38 82 ASN A O 1
ATOM 642 N N . GLY A 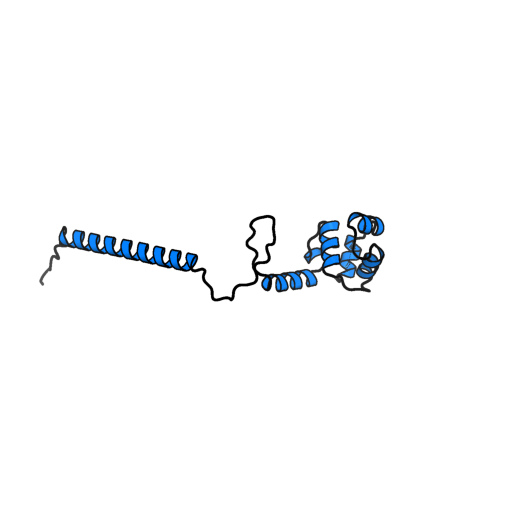1 83 ? 0.881 -16.236 -17.219 1.00 41.50 83 GLY A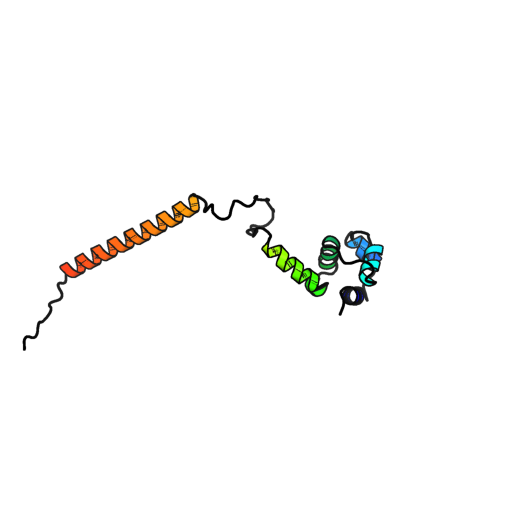 N 1
ATOM 643 C CA . GLY A 1 83 ? 0.576 -16.352 -15.799 1.00 41.50 83 GLY A CA 1
ATOM 644 C C . GLY A 1 83 ? 1.523 -17.275 -15.029 1.00 41.50 83 GLY A C 1
ATOM 645 O O . GLY A 1 83 ? 1.687 -18.441 -15.373 1.00 41.50 83 GLY A O 1
ATOM 646 N N . GLY A 1 84 ? 2.078 -16.752 -13.935 1.00 42.94 84 GLY A N 1
ATOM 647 C CA . GLY A 1 84 ? 2.362 -17.558 -12.746 1.00 42.94 84 GLY A CA 1
ATOM 648 C C . GLY A 1 84 ? 3.818 -17.770 -12.339 1.00 42.94 84 GLY A C 1
ATOM 649 O O . GLY A 1 84 ? 4.033 -18.144 -11.191 1.00 42.94 84 GLY A O 1
ATOM 650 N N . THR A 1 85 ? 4.829 -17.493 -13.167 1.00 39.16 85 THR A N 1
ATOM 651 C CA . THR A 1 85 ? 6.234 -17.660 -12.738 1.00 39.16 85 THR A CA 1
ATOM 652 C C . THR A 1 85 ? 7.132 -16.553 -13.271 1.00 39.16 85 THR A C 1
ATOM 654 O O . THR A 1 85 ? 7.346 -16.442 -14.476 1.00 39.16 85 THR A O 1
ATOM 657 N N . VAL A 1 86 ? 7.702 -15.750 -12.369 1.00 44.81 86 VAL A N 1
ATOM 658 C CA . VAL A 1 86 ? 8.770 -14.800 -12.706 1.00 44.81 86 VAL A CA 1
ATOM 659 C C . VAL A 1 86 ? 10.059 -15.596 -12.915 1.00 44.81 86 VAL A C 1
ATOM 661 O O . VAL A 1 86 ? 10.823 -15.830 -11.982 1.00 44.81 86 VAL A O 1
ATOM 664 N N . THR A 1 87 ? 10.303 -16.046 -14.143 1.00 40.09 87 THR A N 1
ATOM 665 C CA . THR A 1 87 ? 11.640 -16.476 -14.559 1.00 40.09 87 THR A CA 1
ATOM 666 C C . THR A 1 87 ? 12.454 -15.217 -14.822 1.00 40.09 87 THR A C 1
ATOM 668 O O . THR A 1 87 ? 12.152 -14.457 -15.742 1.00 40.09 87 THR A O 1
ATOM 671 N N . VAL A 1 88 ? 13.471 -14.966 -13.996 1.00 42.84 88 VAL A N 1
ATOM 672 C CA . VAL A 1 88 ? 14.408 -13.861 -14.215 1.00 42.84 88 VAL A CA 1
ATOM 673 C C . VAL A 1 88 ? 15.224 -14.183 -15.465 1.00 42.84 88 VAL A C 1
ATOM 675 O O . VAL A 1 88 ? 16.228 -14.888 -15.404 1.00 42.84 88 VAL A O 1
ATOM 678 N N . LEU A 1 89 ? 14.778 -13.696 -16.620 1.00 39.75 89 LEU A N 1
ATOM 679 C CA . LEU A 1 89 ? 15.615 -13.633 -17.807 1.00 39.75 89 LEU A CA 1
ATOM 680 C C . LEU A 1 89 ? 16.440 -12.354 -17.702 1.00 39.75 89 LEU A C 1
ATOM 682 O O . LEU A 1 89 ? 15.928 -11.242 -17.823 1.00 39.75 89 LEU A O 1
ATOM 686 N N . GLN A 1 90 ? 17.725 -12.539 -17.412 1.00 40.94 90 GLN A N 1
ATOM 687 C CA . GLN A 1 90 ? 18.753 -11.513 -17.501 1.00 40.94 90 GLN A CA 1
ATOM 688 C C . GLN A 1 90 ? 18.588 -10.743 -18.817 1.00 40.94 90 GLN A C 1
ATOM 690 O O . GLN A 1 90 ? 18.507 -11.349 -19.886 1.00 40.94 90 GLN A O 1
ATOM 695 N N . ALA A 1 91 ? 18.507 -9.413 -18.726 1.00 41.97 91 ALA A N 1
ATOM 696 C CA . ALA A 1 91 ? 18.338 -8.531 -19.870 1.00 41.97 91 ALA A CA 1
ATOM 697 C C . ALA A 1 91 ? 19.404 -8.834 -20.934 1.00 41.97 91 ALA A C 1
ATOM 699 O O . ALA A 1 91 ? 20.590 -8.557 -20.747 1.00 41.97 91 ALA A O 1
ATOM 700 N N . ARG A 1 92 ? 18.982 -9.422 -22.057 1.00 38.00 92 ARG A N 1
ATOM 701 C CA . ARG A 1 92 ? 19.808 -9.491 -23.258 1.00 38.00 92 ARG A CA 1
ATOM 702 C C . ARG A 1 92 ? 19.856 -8.078 -23.834 1.00 38.00 92 ARG A C 1
ATOM 704 O O . ARG A 1 92 ? 18.829 -7.410 -23.918 1.00 38.00 92 ARG A O 1
ATOM 711 N N . ALA A 1 93 ? 21.068 -7.621 -24.138 1.00 42.06 93 ALA A N 1
ATOM 712 C CA . ALA A 1 93 ? 21.380 -6.289 -24.643 1.00 42.06 93 ALA A CA 1
ATOM 713 C C . ALA A 1 93 ? 20.366 -5.783 -25.697 1.00 42.06 93 ALA A C 1
ATOM 715 O O . ALA A 1 93 ? 19.883 -6.587 -26.496 1.00 42.06 93 ALA A O 1
ATOM 716 N N . PRO A 1 94 ? 20.100 -4.463 -25.766 1.00 44.78 94 PRO A N 1
ATOM 717 C CA . PRO A 1 94 ? 19.024 -3.867 -26.571 1.00 44.78 94 PRO A CA 1
ATOM 718 C C . PRO A 1 94 ? 19.102 -4.079 -28.099 1.00 44.78 94 PRO A C 1
ATOM 720 O O . PRO A 1 94 ? 18.238 -3.578 -28.805 1.00 44.78 94 PRO A O 1
ATOM 723 N N . ASN A 1 95 ? 20.079 -4.831 -28.619 1.00 47.59 95 ASN A N 1
ATOM 724 C CA . ASN A 1 95 ? 20.316 -5.020 -30.056 1.00 47.59 95 ASN A CA 1
ATOM 725 C C . ASN A 1 95 ? 20.346 -6.484 -30.533 1.00 47.59 95 ASN A C 1
ATOM 727 O O . ASN A 1 95 ? 20.813 -6.752 -31.635 1.00 47.59 95 ASN A O 1
ATOM 731 N N . ALA A 1 96 ? 19.858 -7.447 -29.753 1.00 45.75 96 ALA A N 1
ATOM 732 C CA . ALA A 1 96 ? 19.711 -8.817 -30.241 1.00 45.75 96 ALA A CA 1
ATOM 733 C C . ALA A 1 96 ? 18.250 -9.077 -30.631 1.00 45.75 96 ALA A C 1
ATOM 735 O O . ALA A 1 96 ? 17.496 -9.643 -29.845 1.00 45.75 96 ALA A O 1
ATOM 736 N N . ILE A 1 97 ? 17.844 -8.654 -31.834 1.00 46.56 97 ILE A N 1
ATOM 737 C CA . ILE A 1 97 ? 16.661 -9.243 -32.476 1.00 46.56 97 ILE A CA 1
ATOM 738 C C . ILE A 1 97 ? 16.958 -10.742 -32.580 1.00 46.56 97 ILE A C 1
ATOM 740 O O . ILE A 1 97 ? 17.979 -11.127 -33.153 1.00 46.56 97 ILE A O 1
ATOM 744 N N . ASP A 1 98 ? 16.134 -11.581 -31.949 1.00 50.38 98 ASP A N 1
ATOM 745 C CA . ASP A 1 98 ? 16.346 -13.025 -31.970 1.00 50.38 98 ASP A CA 1
ATOM 746 C C . ASP A 1 98 ? 16.450 -13.510 -33.427 1.00 50.38 98 ASP A C 1
ATOM 748 O O . ASP A 1 98 ? 15.665 -13.074 -34.273 1.00 50.38 98 ASP A O 1
ATOM 752 N N . PRO A 1 99 ? 17.385 -14.422 -33.753 1.00 52.69 99 PRO A N 1
ATOM 753 C CA . PRO A 1 99 ? 17.613 -14.864 -35.132 1.00 52.69 99 PRO A CA 1
ATOM 754 C C . PRO A 1 99 ? 16.349 -15.451 -35.778 1.00 52.69 99 PRO A C 1
ATOM 756 O O . PRO A 1 99 ? 16.178 -15.372 -36.989 1.00 52.69 99 PRO A O 1
ATOM 759 N N . VAL A 1 100 ? 15.430 -15.975 -34.962 1.00 52.31 100 VAL A N 1
ATOM 760 C CA . VAL A 1 100 ? 14.107 -16.446 -35.392 1.00 52.31 100 VAL A CA 1
ATOM 761 C C . VAL A 1 100 ? 13.207 -15.289 -35.828 1.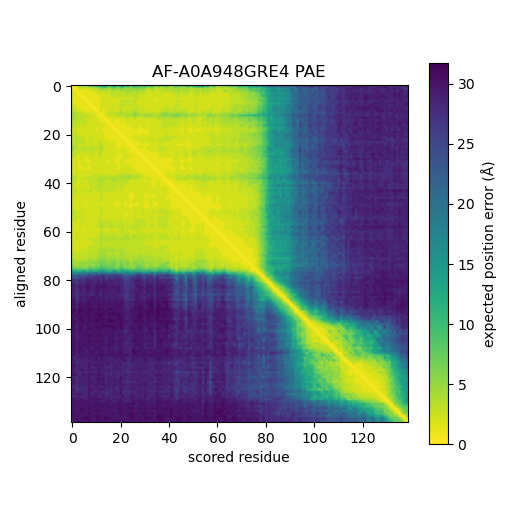00 52.31 100 VAL A C 1
ATOM 763 O O . VAL A 1 100 ? 12.534 -15.394 -36.846 1.00 52.31 100 VAL A O 1
ATOM 766 N N . VAL A 1 101 ? 13.209 -14.169 -35.099 1.00 53.81 101 VAL A N 1
ATOM 767 C CA . VAL A 1 101 ? 12.416 -12.985 -35.459 1.00 53.81 101 VAL A CA 1
ATOM 768 C C . VAL A 1 101 ? 12.938 -12.386 -36.761 1.00 53.81 101 VAL A C 1
ATOM 770 O O . VAL A 1 101 ? 12.127 -12.096 -37.636 1.00 53.81 101 VAL A O 1
ATOM 773 N N . GLN A 1 102 ? 14.265 -12.313 -36.935 1.00 54.81 102 GLN A N 1
ATOM 774 C CA . GLN A 1 102 ? 14.880 -11.845 -38.181 1.00 54.81 102 GLN A CA 1
ATOM 775 C C . GLN A 1 102 ? 14.486 -12.731 -39.373 1.00 54.81 102 GLN A C 1
ATOM 777 O O . GLN A 1 102 ? 14.008 -12.219 -40.382 1.00 54.81 102 GLN A O 1
ATOM 782 N N . GLN A 1 103 ? 14.569 -14.057 -39.221 1.00 56.09 103 GLN A N 1
ATOM 783 C CA . GLN A 1 103 ? 14.153 -15.009 -40.258 1.00 56.09 103 GLN A CA 1
ATOM 784 C C . GLN A 1 103 ? 12.668 -14.884 -40.628 1.00 56.09 103 GLN A C 1
ATOM 786 O O . GLN A 1 103 ? 12.319 -15.016 -41.800 1.00 56.09 103 GLN A O 1
ATOM 791 N N . ILE A 1 104 ? 11.790 -14.605 -39.658 1.00 52.09 104 ILE A N 1
ATOM 792 C CA . ILE A 1 104 ? 10.358 -14.392 -39.915 1.00 52.09 104 ILE A CA 1
ATOM 793 C C . ILE A 1 104 ? 10.134 -13.087 -40.692 1.00 52.09 104 ILE A C 1
ATOM 795 O O . ILE A 1 104 ? 9.366 -13.085 -41.656 1.00 52.09 104 ILE A O 1
ATOM 799 N N . THR A 1 105 ? 10.805 -11.988 -40.327 1.00 57.66 105 THR A N 1
ATOM 800 C CA . THR A 1 105 ? 10.714 -10.721 -41.078 1.00 57.66 105 THR A CA 1
ATOM 801 C C . THR A 1 105 ? 11.283 -10.834 -42.486 1.00 57.66 105 THR A C 1
ATOM 803 O O . THR A 1 105 ? 10.684 -10.308 -43.426 1.00 57.66 105 THR A O 1
ATOM 806 N N . ASP A 1 106 ? 12.384 -11.562 -42.659 1.00 58.53 106 ASP A N 1
ATOM 807 C CA . ASP A 1 106 ? 13.008 -11.769 -43.965 1.00 58.53 106 ASP A CA 1
ATOM 808 C C . ASP A 1 106 ? 12.088 -12.615 -44.860 1.00 58.53 106 ASP A C 1
ATOM 810 O O . ASP A 1 106 ? 11.800 -12.236 -45.996 1.00 58.53 106 ASP A O 1
ATOM 814 N N . ALA A 1 107 ? 11.514 -13.702 -44.329 1.00 56.69 107 ALA A N 1
ATOM 815 C CA . ALA A 1 107 ? 10.556 -14.537 -45.053 1.00 56.69 107 ALA A CA 1
ATOM 816 C C . ALA A 1 107 ? 9.275 -13.773 -45.433 1.00 56.69 107 ALA A C 1
ATOM 818 O O . ALA A 1 107 ? 8.792 -13.904 -46.558 1.00 56.69 107 ALA A O 1
ATOM 819 N N . ALA A 1 108 ? 8.742 -12.938 -44.535 1.00 56.88 108 ALA A N 1
ATOM 820 C CA . ALA A 1 108 ? 7.572 -12.105 -44.816 1.00 56.88 108 ALA A CA 1
ATOM 821 C C . ALA A 1 108 ? 7.856 -11.058 -45.908 1.00 56.88 108 ALA A C 1
ATOM 823 O O . ALA A 1 108 ? 7.002 -10.790 -46.756 1.00 56.88 108 ALA A O 1
ATOM 824 N N . THR A 1 109 ? 9.069 -10.504 -45.929 1.00 63.69 109 THR A N 1
ATOM 825 C CA . THR A 1 109 ? 9.512 -9.553 -46.959 1.00 63.69 109 THR A CA 1
ATOM 826 C C . THR A 1 109 ? 9.619 -10.241 -48.318 1.00 63.69 109 THR A C 1
ATOM 828 O O . THR A 1 109 ? 9.012 -9.783 -49.287 1.00 63.69 109 THR A O 1
ATOM 831 N N . VAL A 1 110 ? 10.256 -11.415 -48.371 1.00 62.53 110 VAL A N 1
ATOM 832 C CA . VAL A 1 110 ? 10.379 -12.224 -49.594 1.00 62.53 110 VAL A CA 1
ATOM 833 C C . VAL A 1 110 ? 9.010 -12.675 -50.118 1.00 62.53 110 VAL A C 1
ATOM 835 O O . VAL A 1 110 ? 8.768 -12.648 -51.328 1.00 62.53 110 VAL A O 1
ATOM 838 N N . MET A 1 111 ? 8.071 -13.042 -49.238 1.00 56.41 111 MET A N 1
ATOM 839 C CA . MET A 1 111 ? 6.704 -13.409 -49.635 1.00 56.41 111 MET A CA 1
ATOM 840 C C . MET A 1 111 ? 5.942 -12.231 -50.259 1.00 56.41 111 MET A C 1
ATOM 842 O O . MET A 1 111 ? 5.243 -12.414 -51.259 1.00 56.41 111 MET A O 1
ATOM 846 N N . ASN A 1 112 ? 6.117 -11.018 -49.731 1.00 68.25 112 ASN A N 1
ATOM 847 C CA . ASN A 1 112 ? 5.491 -9.812 -50.273 1.00 68.25 112 ASN A CA 1
ATOM 848 C C . ASN A 1 112 ? 6.116 -9.373 -51.606 1.00 68.25 112 ASN A C 1
ATOM 850 O O . ASN A 1 112 ? 5.396 -8.959 -52.516 1.00 68.25 112 ASN A O 1
ATOM 854 N N . GLU A 1 113 ? 7.433 -9.497 -51.762 1.00 69.56 113 GLU A N 1
ATOM 855 C CA . GLU A 1 113 ? 8.135 -9.211 -53.020 1.00 69.56 113 GLU A CA 1
ATOM 856 C C . GLU A 1 113 ? 7.759 -10.207 -54.119 1.00 69.56 113 GLU A C 1
ATOM 858 O O . GLU A 1 113 ? 7.447 -9.809 -55.241 1.00 69.56 113 GLU A O 1
ATOM 863 N N . THR A 1 114 ? 7.675 -11.493 -53.777 1.00 74.12 114 THR A N 1
ATOM 864 C CA . THR A 1 114 ? 7.243 -12.544 -54.708 1.00 74.12 114 THR A CA 1
ATOM 865 C C . THR A 1 114 ? 5.786 -12.342 -55.133 1.00 74.12 114 THR A C 1
ATOM 867 O O . THR A 1 114 ? 5.450 -12.492 -56.309 1.00 74.12 114 THR A O 1
ATOM 870 N N . GLY A 1 115 ? 4.910 -11.954 -54.199 1.00 68.94 115 GLY A N 1
ATOM 871 C CA . GLY A 1 115 ? 3.524 -11.595 -54.501 1.00 68.94 115 GLY A CA 1
ATOM 872 C C . GLY A 1 115 ? 3.424 -10.388 -55.438 1.00 68.94 115 GLY A C 1
ATOM 873 O O . GLY A 1 115 ? 2.676 -10.426 -56.415 1.00 68.94 115 GLY A O 1
ATOM 874 N N . ARG A 1 116 ? 4.227 -9.344 -55.196 1.00 67.19 116 ARG A N 1
ATOM 875 C CA . ARG A 1 116 ? 4.316 -8.163 -56.069 1.00 67.19 116 ARG A CA 1
ATOM 876 C C . ARG A 1 116 ? 4.817 -8.511 -57.469 1.00 67.19 116 ARG A C 1
ATOM 878 O O . ARG A 1 116 ? 4.219 -8.049 -58.435 1.00 67.19 116 ARG A O 1
ATOM 885 N N . ALA A 1 117 ? 5.849 -9.344 -57.587 1.00 72.62 117 ALA A N 1
ATOM 886 C CA . ALA A 1 117 ? 6.390 -9.770 -58.877 1.00 72.62 117 ALA A CA 1
ATOM 887 C C . ALA A 1 117 ? 5.342 -10.513 -59.722 1.00 72.62 117 ALA A C 1
ATOM 889 O O . ALA A 1 117 ? 5.148 -10.180 -60.887 1.00 72.62 117 ALA A O 1
ATOM 890 N N . ARG A 1 118 ? 4.583 -11.437 -59.117 1.00 73.94 118 ARG A N 1
ATOM 891 C CA . ARG A 1 118 ? 3.500 -12.162 -59.810 1.00 73.94 118 ARG A CA 1
ATOM 892 C C . ARG A 1 118 ? 2.354 -11.251 -60.245 1.00 73.94 118 ARG A C 1
ATOM 894 O O . ARG A 1 118 ? 1.764 -11.467 -61.299 1.00 73.94 118 ARG A O 1
ATOM 901 N N . LEU A 1 119 ? 2.017 -10.240 -59.443 1.00 66.94 119 LEU A N 1
ATOM 902 C CA . LEU A 1 119 ? 0.993 -9.257 -59.808 1.00 66.94 119 LEU A CA 1
ATOM 903 C C . LEU A 1 119 ? 1.443 -8.363 -60.968 1.00 66.94 119 LEU A C 1
ATOM 905 O O . LEU A 1 119 ? 0.629 -8.058 -61.836 1.00 66.94 119 LEU A O 1
ATOM 909 N N . LEU A 1 120 ? 2.720 -7.973 -61.002 1.00 74.25 120 LEU A N 1
ATOM 910 C CA . LEU A 1 120 ? 3.297 -7.204 -62.107 1.00 74.25 120 LEU A CA 1
ATOM 911 C C . LEU A 1 120 ? 3.348 -8.028 -63.396 1.00 74.25 120 LEU A C 1
ATOM 913 O O . LEU A 1 120 ? 2.862 -7.559 -64.420 1.00 74.25 120 LEU A O 1
ATOM 917 N N . GLU A 1 121 ? 3.815 -9.275 -63.327 1.00 76.31 121 GLU A N 1
ATOM 918 C CA . GLU A 1 121 ? 3.813 -10.198 -64.469 1.00 76.31 121 GLU A CA 1
ATOM 919 C C . GLU A 1 121 ? 2.388 -10.412 -65.002 1.00 76.31 121 GLU A C 1
ATOM 921 O O . GLU A 1 121 ? 2.130 -10.334 -66.204 1.00 76.31 121 GLU A O 1
ATOM 926 N N . ARG A 1 122 ? 1.410 -10.595 -64.105 1.00 72.19 122 ARG A N 1
ATOM 927 C CA . ARG A 1 122 ? 0.006 -10.732 -64.500 1.00 72.19 122 ARG A CA 1
ATOM 928 C C . ARG A 1 122 ? -0.558 -9.450 -65.115 1.00 72.19 122 ARG A C 1
ATOM 930 O O . ARG A 1 122 ? -1.367 -9.532 -66.037 1.00 72.19 122 ARG A O 1
ATOM 937 N N . ALA A 1 123 ? -0.154 -8.279 -64.627 1.00 68.44 123 ALA A N 1
ATOM 938 C CA . ALA A 1 123 ? -0.551 -6.995 -65.198 1.00 68.44 123 ALA A CA 1
ATOM 939 C C . ALA A 1 123 ? 0.062 -6.766 -66.591 1.00 68.44 123 ALA A C 1
ATOM 941 O O . ALA A 1 123 ? -0.619 -6.232 -67.466 1.00 68.44 123 ALA A O 1
ATOM 942 N N . GLU A 1 124 ? 1.301 -7.203 -66.826 1.00 78.38 124 GLU A N 1
ATOM 943 C CA . GLU A 1 124 ? 1.943 -7.168 -68.146 1.00 78.38 124 GLU A CA 1
ATOM 944 C C . GLU A 1 124 ? 1.250 -8.105 -69.137 1.00 78.38 124 GLU A C 1
ATOM 946 O O . GLU A 1 124 ? 0.852 -7.653 -70.210 1.00 78.38 124 GLU A O 1
ATOM 951 N N . GLN A 1 125 ? 0.972 -9.353 -68.744 1.00 75.25 125 GLN A N 1
ATOM 952 C CA . GLN A 1 125 ? 0.199 -10.294 -69.566 1.00 75.25 125 GLN A CA 1
ATOM 953 C C . GLN A 1 125 ? -1.170 -9.723 -69.961 1.00 75.25 125 GLN A C 1
ATOM 955 O O . GLN A 1 125 ? -1.612 -9.875 -71.097 1.00 75.25 125 GLN A O 1
ATOM 960 N N . LEU A 1 126 ? -1.853 -9.041 -69.035 1.00 68.44 126 LEU A N 1
ATOM 961 C CA . LEU A 1 126 ? -3.140 -8.404 -69.319 1.00 68.44 126 LEU A CA 1
ATOM 962 C C . LEU A 1 126 ? -3.003 -7.191 -70.252 1.00 68.44 126 LEU A C 1
ATOM 964 O O . LEU A 1 126 ? -3.881 -6.985 -71.088 1.00 68.44 126 LEU A O 1
ATOM 968 N N . ARG A 1 127 ? -1.919 -6.407 -70.158 1.00 65.44 127 ARG A N 1
ATOM 969 C CA . ARG A 1 127 ? -1.631 -5.313 -71.110 1.00 65.44 127 ARG A CA 1
ATOM 970 C C . ARG A 1 127 ? -1.351 -5.832 -72.519 1.00 65.44 127 ARG A C 1
ATOM 972 O O . ARG A 1 127 ? -1.724 -5.168 -73.481 1.00 65.44 127 ARG A O 1
ATOM 979 N N . GLU A 1 128 ? -0.719 -6.995 -72.636 1.00 70.19 128 GLU A N 1
ATOM 980 C CA . GLU A 1 128 ? -0.401 -7.630 -73.918 1.00 70.19 128 GLU A CA 1
ATOM 981 C C . GLU A 1 128 ? -1.624 -8.324 -74.538 1.00 70.19 128 GLU A C 1
ATOM 983 O O . GLU A 1 128 ? -1.864 -8.217 -75.739 1.00 70.19 128 GLU A O 1
ATOM 988 N N . GLN A 1 129 ? -2.462 -8.957 -73.710 1.00 69.75 129 GLN A N 1
ATOM 989 C CA . GLN A 1 129 ? -3.722 -9.578 -74.129 1.00 69.75 129 GLN A CA 1
ATOM 990 C C . GLN A 1 129 ? -4.789 -8.547 -74.536 1.00 69.75 129 GLN A C 1
ATOM 992 O O . GLN A 1 129 ? -5.607 -8.816 -75.416 1.00 69.75 129 GLN A O 1
ATOM 997 N N . TYR A 1 130 ? -4.782 -7.365 -73.914 1.00 65.31 130 TYR A N 1
ATOM 998 C CA . TYR A 1 130 ? -5.708 -6.271 -74.205 1.00 65.31 130 TYR A CA 1
ATOM 999 C C . TYR A 1 130 ? -4.936 -4.982 -74.522 1.00 65.31 130 TYR A C 1
ATOM 1001 O O . TYR A 1 130 ? -4.903 -4.066 -73.692 1.00 65.31 130 TYR A O 1
ATOM 1009 N N . PRO A 1 131 ? -4.327 -4.863 -75.719 1.00 61.25 131 PRO A N 1
ATOM 1010 C CA . PRO A 1 131 ? -3.635 -3.643 -76.100 1.00 61.25 131 PRO A CA 1
ATOM 1011 C C . PRO A 1 131 ? -4.653 -2.503 -76.155 1.00 61.25 131 PRO A C 1
ATOM 1013 O O . PRO A 1 131 ? -5.564 -2.485 -76.988 1.00 61.25 131 PRO A O 1
ATOM 1016 N N . LEU A 1 132 ? -4.520 -1.546 -75.235 1.00 55.59 132 LEU A N 1
ATOM 1017 C CA . LEU A 1 132 ? -5.332 -0.336 -75.228 1.00 55.59 132 LEU A CA 1
ATOM 1018 C C . LEU A 1 132 ? -5.141 0.367 -76.571 1.00 55.59 132 LEU A C 1
ATOM 1020 O O . LEU A 1 132 ? -4.071 0.891 -76.877 1.00 55.59 132 LEU A O 1
ATOM 1024 N N . ARG A 1 133 ? -6.190 0.357 -77.393 1.00 5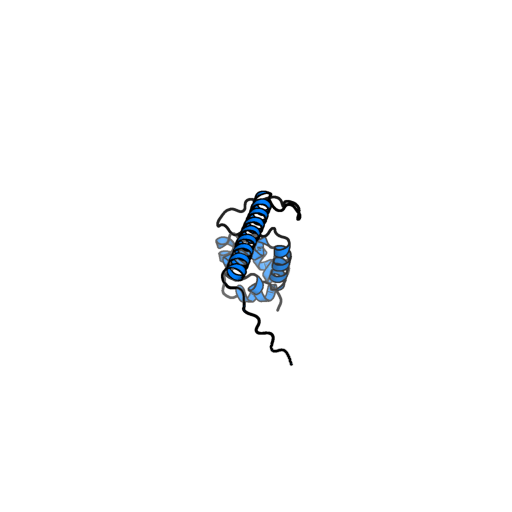2.66 133 ARG A N 1
ATOM 1025 C CA . ARG A 1 133 ? -6.203 1.016 -78.694 1.00 52.66 133 ARG A CA 1
ATOM 1026 C C . ARG A 1 133 ? -6.244 2.523 -78.448 1.00 52.66 133 ARG A C 1
ATOM 1028 O O . ARG A 1 133 ? -7.320 3.107 -78.331 1.00 52.66 133 ARG A O 1
ATOM 1035 N N . VAL A 1 134 ? -5.071 3.141 -78.318 1.00 54.12 134 VAL A N 1
ATOM 1036 C CA . VAL A 1 134 ? -4.931 4.596 -78.217 1.00 54.12 134 VAL A CA 1
ATOM 1037 C C . VAL A 1 134 ? -5.448 5.181 -79.530 1.00 54.12 134 VAL A C 1
ATOM 1039 O O . VAL A 1 134 ? -4.789 5.116 -80.566 1.00 54.12 134 VAL A O 1
ATOM 1042 N N . LYS A 1 135 ? -6.689 5.678 -79.530 1.00 49.28 135 LYS A N 1
ATOM 1043 C CA . LYS A 1 135 ? -7.224 6.455 -80.649 1.00 49.28 135 LYS A CA 1
ATOM 1044 C C . LYS A 1 135 ? -6.553 7.824 -80.612 1.00 49.28 135 LYS A C 1
ATOM 1046 O O . LYS A 1 135 ? -7.085 8.751 -80.005 1.00 49.28 135 LYS A O 1
ATOM 1051 N N . ASN A 1 136 ? -5.394 7.933 -81.254 1.00 48.75 136 ASN A N 1
ATOM 1052 C CA . ASN A 1 136 ? -4.806 9.221 -81.596 1.00 48.75 136 ASN A CA 1
ATOM 1053 C C . ASN A 1 136 ? -5.806 9.953 -82.497 1.00 48.75 136 ASN A C 1
ATOM 1055 O O . ASN A 1 136 ? -5.976 9.595 -83.660 1.00 48.75 136 ASN A O 1
ATOM 1059 N N . HIS A 1 137 ? -6.513 10.934 -81.942 1.00 44.84 137 HIS A N 1
ATOM 1060 C CA . HIS A 1 137 ? -7.193 11.931 -82.754 1.00 44.84 137 HIS A CA 1
ATOM 1061 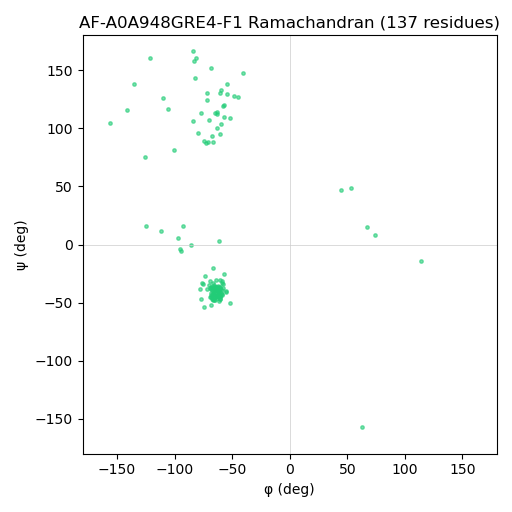C C . HIS A 1 137 ? -6.118 12.928 -83.178 1.00 44.84 137 HIS A C 1
ATOM 1063 O O . HIS A 1 137 ? -5.726 13.793 -82.398 1.00 44.84 137 HIS A O 1
ATOM 1069 N N . SER A 1 138 ? -5.582 12.725 -84.382 1.00 52.12 138 SER A N 1
ATOM 1070 C CA . SER A 1 138 ? -4.840 13.754 -85.105 1.00 52.12 138 SER A CA 1
ATOM 1071 C C . SER A 1 138 ? -5.770 14.940 -85.351 1.00 52.12 138 SER A C 1
ATOM 1073 O O . SER A 1 138 ? -6.888 14.746 -85.831 1.00 52.12 138 SER A O 1
ATOM 1075 N N . ASN A 1 139 ? -5.298 16.137 -85.022 1.00 47.09 139 ASN A N 1
ATOM 1076 C CA . ASN A 1 139 ? -5.796 17.396 -85.562 1.00 47.09 139 ASN A CA 1
ATOM 1077 C C . ASN A 1 139 ? -4.628 18.056 -86.293 1.00 47.09 139 ASN A C 1
ATOM 1079 O O . ASN A 1 139 ? -3.512 17.997 -85.721 1.00 47.09 139 ASN A O 1
#

Radius of gyration: 32.37 Å; Cα contacts (8 Å, |Δi|>4): 66; chains: 1; bounding box: 34×35×102 Å

Secondary structure (DSSP, 8-state):
--HHHHHHHHTSSS-HHHHHHHTT-TTHHHHHHHHHTTSSPPPHHHHHHHHHHHT--HHHH-HHHHHHHHHHHTTS------TT---------TT---HHHHHHHHHHHHHHHHHHHHHHHHHHHHHHHS---------